Protein AF-A0AAU9XQX7-F1 (afdb_monomer_lite)

Structure (mmCIF, N/CA/C/O backbone):
data_AF-A0AAU9XQX7-F1
#
_entry.id   AF-A0AAU9XQX7-F1
#
loop_
_atom_site.group_PDB
_atom_site.id
_atom_site.type_symbol
_atom_site.label_atom_id
_atom_site.label_alt_id
_atom_site.label_comp_id
_atom_site.label_asym_id
_atom_site.label_entity_id
_atom_site.label_seq_id
_atom_site.pdbx_PDB_ins_code
_atom_site.Cartn_x
_atom_site.Cartn_y
_atom_site.Cartn_z
_atom_site.occupancy
_atom_site.B_iso_or_equiv
_atom_site.auth_seq_id
_atom_site.auth_comp_id
_atom_site.auth_asym_id
_atom_site.auth_atom_id
_atom_site.pdbx_PDB_model_num
ATOM 1 N N . MET A 1 1 ? 64.528 -10.140 16.164 1.00 40.47 1 MET A N 1
ATOM 2 C CA . MET A 1 1 ? 63.621 -9.165 15.522 1.00 40.47 1 MET A CA 1
ATOM 3 C C . MET A 1 1 ? 62.270 -9.841 15.373 1.00 40.47 1 MET A C 1
ATOM 5 O O . MET A 1 1 ? 62.195 -10.824 14.652 1.00 40.47 1 MET A O 1
ATOM 9 N N . ALA A 1 2 ? 61.264 -9.421 16.140 1.00 40.00 2 ALA A N 1
ATOM 10 C CA . ALA A 1 2 ? 59.915 -9.976 16.059 1.00 40.00 2 ALA A CA 1
ATOM 11 C C . ALA A 1 2 ? 59.096 -9.129 15.078 1.00 40.00 2 ALA A C 1
ATOM 13 O O . ALA A 1 2 ? 58.885 -7.943 15.321 1.00 40.00 2 ALA A O 1
ATOM 14 N N . SER A 1 3 ? 58.693 -9.724 13.958 1.00 49.50 3 SER A N 1
ATOM 15 C CA . SER A 1 3 ? 57.828 -9.086 12.966 1.00 49.50 3 SER A CA 1
ATOM 16 C C . SER A 1 3 ? 56.377 -9.267 13.391 1.00 49.50 3 SER A C 1
ATOM 18 O O . SER A 1 3 ? 55.880 -10.389 13.450 1.00 49.50 3 SER A O 1
ATOM 20 N N . ILE A 1 4 ? 55.718 -8.162 13.721 1.00 52.47 4 ILE A N 1
ATOM 21 C CA . ILE A 1 4 ? 54.295 -8.121 14.049 1.00 52.47 4 ILE A CA 1
ATOM 22 C C . ILE A 1 4 ? 53.539 -8.166 12.718 1.00 52.47 4 ILE A C 1
ATOM 24 O O . ILE A 1 4 ? 53.714 -7.287 11.875 1.00 52.47 4 ILE A O 1
ATOM 28 N N . SER A 1 5 ? 52.750 -9.214 12.498 1.00 51.03 5 SER A N 1
ATOM 29 C CA . SER A 1 5 ? 51.819 -9.290 11.373 1.00 51.03 5 SER A CA 1
ATOM 30 C C . SER A 1 5 ? 50.595 -8.439 11.705 1.00 51.03 5 SER A C 1
ATOM 32 O O . SER A 1 5 ? 49.827 -8.786 12.600 1.00 51.03 5 SER A O 1
ATOM 34 N N . ASP A 1 6 ? 50.446 -7.309 11.016 1.00 50.50 6 ASP A N 1
ATOM 35 C CA . ASP A 1 6 ? 49.251 -6.465 11.060 1.00 50.50 6 ASP A CA 1
ATOM 36 C C . ASP A 1 6 ? 48.119 -7.175 10.295 1.00 50.50 6 ASP A C 1
ATOM 38 O O . ASP A 1 6 ? 47.989 -7.062 9.076 1.00 50.50 6 ASP A O 1
ATOM 42 N N . ASP A 1 7 ? 47.356 -8.004 11.012 1.00 54.59 7 ASP A N 1
ATOM 43 C CA . ASP A 1 7 ? 46.119 -8.627 10.531 1.00 54.59 7 ASP A CA 1
ATOM 44 C C . ASP A 1 7 ? 44.965 -7.628 10.697 1.00 54.59 7 ASP A C 1
ATOM 46 O O . ASP A 1 7 ? 44.146 -7.705 11.613 1.00 54.59 7 ASP A O 1
ATOM 50 N N . SER A 1 8 ? 44.942 -6.615 9.831 1.00 56.59 8 SER A N 1
ATOM 51 C CA . SER A 1 8 ? 43.794 -5.720 9.709 1.00 56.59 8 SER A CA 1
ATOM 52 C C . SER A 1 8 ? 42.753 -6.354 8.768 1.00 56.59 8 SER A C 1
ATOM 54 O O . SER A 1 8 ? 43.051 -6.569 7.588 1.00 56.59 8 SER A O 1
ATOM 56 N N . PRO A 1 9 ? 41.519 -6.651 9.224 1.00 61.12 9 PRO A N 1
ATOM 57 C CA . PRO A 1 9 ? 40.495 -7.256 8.377 1.00 61.12 9 PRO A CA 1
ATOM 58 C C . PRO A 1 9 ? 40.054 -6.287 7.268 1.00 61.12 9 PRO A C 1
ATOM 60 O O . PRO A 1 9 ? 40.003 -5.074 7.491 1.00 61.12 9 PRO A O 1
ATOM 63 N N . PRO A 1 10 ? 39.678 -6.784 6.073 1.00 57.75 10 PRO A N 1
ATOM 64 C CA . PRO A 1 10 ? 39.312 -5.922 4.963 1.00 57.75 10 PRO A CA 1
ATOM 65 C C . PRO A 1 10 ? 38.062 -5.113 5.307 1.00 57.75 10 PRO A C 1
ATOM 67 O O . PRO A 1 10 ? 36.972 -5.650 5.532 1.00 57.75 10 PRO A O 1
ATOM 70 N N . ASP A 1 11 ? 38.255 -3.799 5.295 1.00 51.41 11 ASP A N 1
ATOM 71 C CA . ASP A 1 11 ? 37.248 -2.753 5.350 1.00 51.41 11 ASP A CA 1
ATOM 72 C C . ASP A 1 11 ? 36.072 -3.126 4.432 1.00 51.41 11 ASP A C 1
ATOM 74 O O . ASP A 1 11 ? 36.169 -3.098 3.197 1.00 51.41 11 ASP A O 1
ATOM 78 N N . ARG A 1 12 ? 34.948 -3.550 5.026 1.00 55.47 12 ARG A N 1
ATOM 79 C CA . ARG A 1 12 ? 33.712 -3.861 4.298 1.00 55.47 12 ARG A CA 1
ATOM 80 C C . ARG A 1 12 ? 33.157 -2.554 3.745 1.00 55.47 12 ARG A C 1
ATOM 82 O O . ARG A 1 12 ? 32.214 -1.988 4.301 1.00 55.47 12 ARG A O 1
ATOM 89 N N . LYS A 1 13 ? 33.706 -2.083 2.620 1.00 51.44 13 LYS A N 1
ATOM 90 C CA . LYS A 1 13 ? 33.129 -0.999 1.824 1.00 51.44 13 LYS A CA 1
ATOM 91 C C . LYS A 1 13 ? 31.682 -1.377 1.535 1.00 51.44 13 LYS A C 1
ATOM 93 O O . LYS A 1 13 ? 31.415 -2.236 0.693 1.00 51.44 13 LYS A O 1
ATOM 98 N N . ARG A 1 14 ? 30.740 -0.758 2.258 1.00 55.44 14 ARG A N 1
ATOM 99 C CA . ARG A 1 14 ? 29.304 -0.832 1.968 1.00 55.44 14 ARG A CA 1
ATOM 100 C C . ARG A 1 14 ? 29.151 -0.562 0.476 1.00 55.44 14 ARG A C 1
ATOM 102 O O . ARG A 1 14 ? 29.407 0.558 0.031 1.00 55.44 14 ARG A O 1
ATOM 109 N N . LYS A 1 15 ? 28.787 -1.592 -0.297 1.00 54.47 15 LYS A N 1
ATOM 110 C CA . LYS A 1 15 ? 28.484 -1.444 -1.721 1.00 54.47 15 LYS A CA 1
ATOM 111 C C . LYS A 1 15 ? 27.447 -0.330 -1.825 1.00 54.47 15 LYS A C 1
ATOM 113 O O . LYS A 1 15 ? 26.343 -0.466 -1.298 1.00 54.47 15 LYS A O 1
ATOM 118 N N . LYS A 1 16 ? 27.826 0.797 -2.437 1.00 53.06 16 LYS A N 1
ATOM 119 C CA . LYS A 1 16 ? 26.875 1.865 -2.751 1.00 53.06 16 LYS A CA 1
ATOM 120 C C . LYS A 1 16 ? 25.750 1.212 -3.561 1.00 53.06 16 LYS A C 1
ATOM 122 O O . LYS A 1 16 ? 26.074 0.454 -4.477 1.00 53.06 16 LYS A O 1
ATOM 127 N N . PRO A 1 17 ? 24.469 1.431 -3.219 1.00 55.94 17 PRO A N 1
ATOM 128 C CA . PRO A 1 17 ? 23.375 0.810 -3.949 1.00 55.94 17 PRO A CA 1
ATOM 129 C C . PRO A 1 17 ? 23.513 1.188 -5.423 1.00 55.94 17 PRO A C 1
ATOM 131 O O . PRO A 1 17 ? 23.525 2.374 -5.765 1.00 55.94 17 PRO A O 1
ATOM 134 N N . SER A 1 18 ? 23.686 0.184 -6.283 1.00 59.88 18 SER A N 1
ATOM 135 C CA . SER A 1 18 ? 23.673 0.381 -7.726 1.00 59.88 18 SER A CA 1
ATOM 136 C C . SER A 1 18 ? 22.352 1.051 -8.096 1.00 59.88 18 SER A C 1
ATOM 138 O O . SER A 1 18 ? 21.285 0.709 -7.572 1.00 59.88 18 SER A O 1
ATOM 140 N N . ARG A 1 19 ? 22.414 2.071 -8.958 1.00 64.69 19 ARG A N 1
ATOM 141 C CA . ARG A 1 19 ? 21.205 2.701 -9.491 1.00 64.69 19 ARG A CA 1
ATOM 142 C C . ARG A 1 19 ? 20.475 1.640 -10.308 1.00 64.69 19 ARG A C 1
ATOM 144 O O . ARG A 1 19 ? 20.910 1.328 -11.407 1.00 64.69 19 ARG A O 1
ATOM 151 N N . LYS A 1 20 ? 19.399 1.084 -9.748 1.00 71.44 20 LYS A N 1
ATOM 152 C CA . LYS A 1 20 ? 18.529 0.140 -10.457 1.00 71.44 20 LYS A CA 1
ATOM 153 C C . LYS A 1 20 ? 18.041 0.772 -11.763 1.00 71.44 20 LYS A C 1
ATOM 155 O O . LYS A 1 20 ? 17.613 1.935 -11.735 1.00 71.44 20 LYS A O 1
ATOM 160 N N . GLY A 1 21 ? 18.117 0.036 -12.861 1.00 80.06 21 GLY A N 1
ATOM 161 C CA . GLY A 1 21 ? 17.579 0.417 -14.160 1.00 80.06 21 GLY A CA 1
ATOM 162 C C . GLY A 1 21 ? 16.053 0.584 -14.136 1.00 80.06 21 GLY A C 1
ATOM 163 O O . GLY A 1 21 ? 15.401 0.254 -13.140 1.00 80.06 21 GLY A O 1
ATOM 164 N N . PRO A 1 22 ? 15.462 1.128 -15.212 1.00 82.19 22 PRO A N 1
ATOM 165 C CA . PRO A 1 22 ? 14.018 1.348 -15.300 1.00 82.19 22 PRO A CA 1
ATOM 166 C C . PRO A 1 22 ? 13.210 0.042 -15.252 1.00 82.19 22 PRO A C 1
ATOM 168 O O . PRO A 1 22 ? 12.141 0.013 -14.646 1.00 82.19 22 PRO A O 1
ATOM 171 N N . ASN A 1 23 ? 13.757 -1.041 -15.810 1.00 88.81 23 ASN A N 1
ATOM 172 C CA . ASN A 1 23 ? 13.106 -2.352 -15.910 1.00 88.81 23 ASN A CA 1
ATOM 173 C C . ASN A 1 23 ? 13.629 -3.375 -14.889 1.00 88.81 23 ASN A C 1
ATOM 175 O O . ASN A 1 23 ? 13.266 -4.547 -14.949 1.00 88.81 23 ASN A O 1
ATOM 179 N N . ASP A 1 24 ? 14.478 -2.952 -13.951 1.00 89.50 24 ASP A N 1
ATOM 180 C CA . ASP A 1 24 ? 14.953 -3.841 -12.897 1.00 89.50 24 ASP A CA 1
ATOM 181 C C . ASP A 1 24 ? 13.800 -4.183 -11.955 1.00 89.50 24 ASP A C 1
ATOM 183 O O . ASP A 1 24 ? 13.098 -3.292 -11.467 1.00 89.50 24 ASP A O 1
ATOM 187 N N . ILE A 1 25 ? 13.653 -5.472 -11.647 1.00 91.25 25 ILE A N 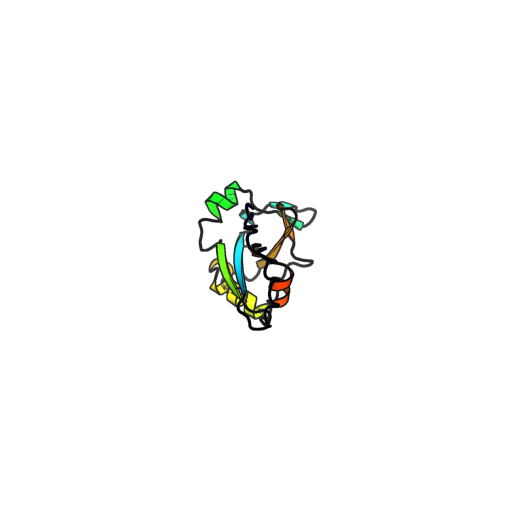1
ATOM 188 C CA . ILE A 1 25 ? 12.637 -5.940 -10.707 1.00 91.25 25 ILE A CA 1
ATOM 189 C C . ILE A 1 25 ? 12.983 -5.442 -9.299 1.00 91.25 25 ILE A C 1
ATOM 191 O O . ILE A 1 25 ? 14.057 -5.695 -8.741 1.00 91.25 25 ILE A O 1
ATOM 195 N N . ILE A 1 26 ? 12.040 -4.725 -8.702 1.00 91.62 26 ILE A N 1
ATOM 196 C CA . ILE A 1 26 ? 12.083 -4.218 -7.339 1.00 91.62 26 ILE A CA 1
ATOM 197 C C . ILE A 1 26 ? 11.078 -5.008 -6.518 1.00 91.62 26 ILE A C 1
ATOM 199 O O . ILE A 1 26 ? 9.890 -5.033 -6.815 1.00 91.62 26 ILE A O 1
ATOM 203 N N . LYS A 1 27 ? 11.577 -5.618 -5.447 1.00 93.12 27 LYS A N 1
ATOM 204 C CA . LYS A 1 27 ? 10.774 -6.337 -4.465 1.00 93.12 27 LYS A CA 1
ATOM 205 C C . LYS A 1 27 ? 10.542 -5.480 -3.234 1.00 93.12 27 LYS A C 1
ATOM 207 O O . LYS A 1 27 ? 11.487 -4.851 -2.737 1.00 93.12 27 LYS A O 1
ATOM 212 N N . LYS A 1 28 ? 9.303 -5.453 -2.748 1.00 93.06 28 LYS A N 1
ATOM 213 C CA . LYS A 1 28 ? 8.911 -4.760 -1.516 1.00 93.06 28 LYS A CA 1
ATOM 214 C C . LYS A 1 28 ? 7.854 -5.542 -0.768 1.00 93.06 28 LYS A C 1
ATOM 216 O O . LYS A 1 28 ? 6.932 -6.066 -1.372 1.00 93.06 28 LYS A O 1
ATOM 221 N N . MET A 1 29 ? 7.952 -5.528 0.557 1.00 93.88 29 MET A N 1
ATOM 222 C CA . MET A 1 29 ? 6.826 -5.918 1.392 1.00 93.88 29 MET A CA 1
ATOM 223 C C . MET A 1 29 ? 5.725 -4.874 1.269 1.00 93.88 29 MET A C 1
ATOM 225 O O . MET A 1 29 ? 5.994 -3.682 1.436 1.00 93.88 29 MET A O 1
ATOM 229 N N . ALA A 1 30 ? 4.511 -5.332 1.007 1.00 93.88 30 ALA A N 1
ATOM 230 C CA . ALA A 1 30 ? 3.303 -4.536 1.014 1.00 93.88 30 ALA A CA 1
ATOM 231 C C . ALA A 1 30 ? 2.344 -5.053 2.091 1.00 93.88 30 ALA A C 1
ATOM 233 O O . ALA A 1 30 ? 2.289 -6.256 2.359 1.00 93.88 30 ALA A O 1
ATOM 234 N N . VAL A 1 31 ? 1.637 -4.124 2.731 1.00 94.75 31 VAL A N 1
ATOM 235 C CA . VAL A 1 31 ? 0.666 -4.389 3.792 1.00 94.75 31 VAL A CA 1
ATOM 236 C C . VAL A 1 31 ? -0.635 -3.663 3.483 1.00 94.75 31 VAL A C 1
ATOM 238 O O . VAL A 1 31 ? -0.630 -2.448 3.292 1.00 94.75 31 VAL A O 1
ATOM 241 N N . VAL A 1 32 ? -1.744 -4.395 3.476 1.00 93.44 32 VAL A N 1
ATOM 242 C CA . VAL A 1 32 ? -3.093 -3.865 3.292 1.00 93.44 32 VAL A CA 1
ATOM 243 C C . VAL A 1 32 ? -3.722 -3.562 4.646 1.00 93.44 32 VAL A C 1
ATOM 245 O O . VAL A 1 32 ? -3.806 -4.414 5.528 1.00 93.44 32 VAL A O 1
ATOM 248 N N . LEU A 1 33 ? -4.192 -2.329 4.790 1.00 92.25 33 LEU A N 1
ATOM 249 C CA . LEU A 1 33 ? -4.843 -1.790 5.970 1.00 92.25 33 LEU A CA 1
ATOM 250 C C . LEU A 1 33 ? -6.274 -1.402 5.615 1.00 92.25 33 LEU A C 1
ATOM 252 O O . LEU A 1 33 ? -6.503 -0.465 4.852 1.00 92.25 33 LEU A O 1
ATOM 256 N N . ARG A 1 34 ? -7.240 -2.128 6.172 1.00 89.50 34 ARG A N 1
ATOM 257 C CA . ARG A 1 34 ? -8.668 -1.819 6.033 1.00 89.50 34 ARG A CA 1
ATOM 258 C C . ARG A 1 34 ? -9.059 -0.630 6.906 1.00 89.50 34 ARG A C 1
ATOM 260 O O . ARG A 1 34 ? -8.465 -0.419 7.963 1.00 89.50 34 ARG A O 1
ATOM 267 N N . GLU A 1 35 ? -10.117 0.077 6.527 1.00 84.50 35 GLU A N 1
ATOM 268 C CA . GLU A 1 35 ? -10.659 1.182 7.326 1.00 84.50 35 GLU A CA 1
ATOM 269 C C . GLU A 1 35 ? -10.940 0.800 8.788 1.00 84.50 35 GLU A C 1
ATOM 271 O O . GLU A 1 35 ? -10.575 1.549 9.688 1.00 84.50 35 GLU A O 1
ATOM 276 N N . GLY A 1 36 ? -11.461 -0.402 9.047 1.00 83.06 36 GLY A N 1
ATOM 277 C CA . GLY A 1 36 ? -11.753 -0.863 10.410 1.00 83.06 36 GLY A CA 1
ATOM 278 C C . GLY A 1 36 ? -10.537 -1.149 11.306 1.00 83.06 36 GLY A C 1
ATOM 279 O O . GLY A 1 36 ? -10.718 -1.313 12.509 1.00 83.06 36 GLY A O 1
ATOM 280 N N . VAL A 1 37 ? -9.315 -1.230 10.760 1.00 85.06 37 VAL A N 1
ATOM 281 C CA . VAL A 1 37 ? -8.092 -1.524 11.547 1.00 85.06 37 VAL A CA 1
ATOM 282 C C . VAL A 1 37 ? -7.186 -0.310 11.743 1.00 85.06 37 VAL A C 1
ATOM 284 O O . VAL A 1 37 ? -6.226 -0.378 12.511 1.00 85.06 37 VAL A O 1
ATOM 287 N N . VAL A 1 38 ? -7.467 0.793 11.050 1.00 86.25 38 VAL A N 1
ATOM 288 C CA . VAL A 1 38 ? -6.715 2.043 11.177 1.00 86.25 38 VAL A CA 1
ATOM 289 C C . VAL A 1 38 ? -7.489 3.050 12.012 1.00 86.25 38 VAL A C 1
ATOM 291 O O . VAL A 1 38 ? -8.717 3.058 12.040 1.00 86.25 38 VAL A O 1
ATOM 294 N N . PHE A 1 39 ? -6.768 3.953 12.667 1.00 85.31 39 PHE A N 1
ATOM 295 C CA . PHE A 1 39 ? -7.393 5.091 13.329 1.00 85.31 39 PHE A CA 1
ATOM 296 C C . PHE A 1 39 ? -7.403 6.289 12.375 1.00 85.31 39 PHE A C 1
ATOM 298 O O . PHE A 1 39 ? -6.345 6.752 11.948 1.00 85.31 39 PHE A O 1
ATOM 305 N N . LYS A 1 40 ? -8.593 6.793 12.032 1.00 85.56 40 LYS A N 1
ATOM 306 C CA . LYS A 1 40 ? -8.776 7.978 11.180 1.00 85.56 40 LYS A CA 1
ATOM 307 C C . LYS A 1 40 ? -9.253 9.150 12.031 1.00 85.56 40 LYS A C 1
ATOM 309 O O . L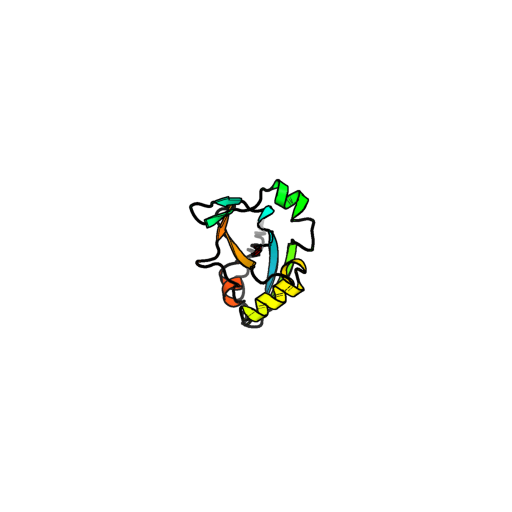YS A 1 40 ? -10.347 9.115 12.599 1.00 85.56 40 LYS A O 1
ATOM 314 N N . LYS A 1 41 ? -8.448 10.209 12.114 1.00 84.38 41 LYS A N 1
ATOM 315 C CA . LYS A 1 41 ? -8.826 11.435 12.821 1.00 84.38 41 LYS A CA 1
ATOM 316 C C . LYS A 1 41 ? -9.735 12.272 11.920 1.00 84.38 41 LYS A C 1
ATOM 318 O O . LYS A 1 41 ? -9.276 12.858 10.945 1.00 84.38 41 LYS A O 1
ATOM 323 N N . LYS A 1 42 ? -11.031 12.327 12.245 1.00 80.19 42 LYS A N 1
ATOM 324 C CA . LYS A 1 42 ? -12.069 12.970 11.409 1.00 80.19 42 LYS A CA 1
ATOM 325 C C . LYS A 1 42 ? -11.825 14.457 11.133 1.00 80.19 42 LYS A C 1
ATOM 327 O O . LYS A 1 42 ? -12.192 14.941 10.074 1.00 80.19 42 LYS A O 1
ATOM 332 N N . GLU A 1 43 ? -11.202 15.168 12.067 1.00 82.94 43 GLU A N 1
ATOM 333 C CA . GLU A 1 43 ? -10.950 16.612 11.951 1.00 82.94 43 GLU A CA 1
ATOM 334 C C . GLU A 1 43 ? -9.869 16.951 10.918 1.00 82.94 43 GLU A C 1
ATOM 336 O O . GLU A 1 43 ? -9.933 17.987 10.267 1.00 82.94 43 GLU A O 1
ATOM 341 N N . THR A 1 44 ? -8.868 16.081 10.773 1.00 81.12 44 THR A N 1
ATOM 342 C CA . THR A 1 44 ? -7.672 16.328 9.954 1.00 81.12 44 THR A CA 1
ATOM 343 C C . THR A 1 44 ? -7.547 15.363 8.775 1.00 81.12 44 THR A C 1
ATOM 345 O O . THR A 1 44 ? -6.622 15.492 7.977 1.00 81.12 44 THR A O 1
ATOM 348 N N . ASN A 1 45 ? -8.464 14.393 8.658 1.00 80.06 45 ASN A N 1
ATOM 349 C CA . ASN A 1 45 ? -8.404 13.262 7.723 1.00 80.06 45 ASN A CA 1
ATOM 350 C C . ASN A 1 45 ? -7.083 12.475 7.789 1.00 80.06 45 ASN A C 1
ATOM 352 O O . ASN A 1 45 ? -6.681 11.814 6.833 1.00 80.06 45 ASN A O 1
ATOM 356 N N . GLU A 1 46 ? -6.399 12.526 8.931 1.00 85.81 46 GLU A N 1
ATOM 357 C CA . GLU A 1 46 ? -5.153 11.800 9.137 1.00 85.81 46 GLU A CA 1
ATOM 358 C C . GLU A 1 46 ? -5.440 10.334 9.435 1.00 85.81 46 GLU A C 1
ATOM 360 O O . GLU A 1 46 ? -6.272 10.015 10.287 1.00 85.81 46 GLU A O 1
ATOM 365 N N . VAL A 1 47 ? -4.716 9.446 8.756 1.00 87.38 47 VAL A N 1
ATOM 366 C CA . VAL A 1 47 ? -4.799 8.002 8.972 1.00 87.38 47 VAL A CA 1
ATOM 367 C C . VAL A 1 47 ? -3.552 7.543 9.713 1.00 87.38 47 VAL A C 1
ATOM 369 O O . VAL A 1 47 ? -2.424 7.827 9.303 1.00 87.38 47 VAL A O 1
ATOM 372 N N . PHE A 1 48 ? -3.759 6.830 10.811 1.00 88.88 48 PHE A N 1
ATOM 373 C CA . PHE A 1 48 ? -2.706 6.310 11.668 1.00 88.88 48 PHE A CA 1
ATOM 374 C C . PHE A 1 48 ? -2.552 4.802 11.496 1.00 88.88 48 PHE A C 1
ATOM 376 O O . PHE A 1 48 ? -3.487 4.086 11.129 1.00 88.88 48 PHE A O 1
ATOM 383 N N . MET A 1 49 ? -1.342 4.328 11.770 1.00 89.00 49 MET A N 1
ATOM 384 C CA . MET A 1 49 ? -1.008 2.917 11.800 1.00 89.00 49 MET A CA 1
ATOM 385 C C . MET A 1 49 ? -1.891 2.161 12.797 1.00 89.00 49 MET A C 1
ATOM 387 O O . MET A 1 49 ? -2.168 2.671 13.885 1.00 89.00 49 MET A O 1
ATOM 391 N N . PRO A 1 50 ? -2.259 0.913 12.477 1.00 86.69 50 PRO A N 1
ATOM 392 C CA . PRO A 1 50 ? -2.757 -0.024 13.467 1.00 86.69 50 PRO A CA 1
ATOM 393 C C . PRO A 1 50 ? -1.764 -0.195 14.616 1.00 86.69 50 PRO A C 1
ATOM 395 O O . PRO A 1 50 ? -0.549 -0.046 14.451 1.00 86.69 50 PRO A O 1
ATOM 398 N N . THR A 1 51 ? -2.281 -0.584 15.778 1.00 88.19 51 THR A N 1
ATOM 399 C CA . THR A 1 51 ? -1.433 -0.889 16.933 1.00 88.19 51 THR A CA 1
ATOM 400 C C . THR A 1 51 ? -0.488 -2.058 16.639 1.00 88.19 51 THR A C 1
ATOM 402 O O . THR A 1 51 ? -0.785 -2.934 15.825 1.00 88.19 51 THR A O 1
ATOM 405 N N . THR A 1 52 ? 0.641 -2.125 17.349 1.00 86.94 52 THR A N 1
ATOM 406 C CA . THR A 1 52 ? 1.604 -3.235 17.228 1.00 86.94 52 THR A CA 1
ATOM 407 C C . THR A 1 52 ? 0.963 -4.604 17.487 1.00 86.94 52 THR A C 1
ATOM 409 O O . THR A 1 52 ? 1.361 -5.593 16.869 1.00 86.94 52 THR A O 1
ATOM 412 N N . ILE A 1 53 ? -0.038 -4.662 18.373 1.00 87.62 53 ILE A N 1
ATOM 413 C CA . ILE A 1 53 ? -0.785 -5.888 18.685 1.00 87.62 53 ILE A CA 1
ATOM 414 C C . ILE A 1 53 ? -1.618 -6.312 17.470 1.00 87.62 53 ILE A C 1
ATOM 416 O O . ILE A 1 53 ? -1.469 -7.440 17.010 1.00 87.62 53 ILE A O 1
ATOM 420 N N . THR A 1 54 ? -2.398 -5.394 16.888 1.00 88.12 54 THR A N 1
ATOM 421 C CA . THR A 1 54 ? -3.183 -5.639 15.661 1.00 88.12 54 THR A CA 1
ATOM 422 C C . THR A 1 54 ? -2.285 -6.035 14.487 1.00 88.12 54 THR A C 1
ATOM 424 O O . THR A 1 54 ? -2.569 -6.985 13.760 1.00 88.12 54 THR A O 1
ATOM 427 N N . MET A 1 55 ? -1.143 -5.356 14.326 1.00 88.38 55 MET A N 1
ATOM 428 C CA . MET A 1 55 ? -0.150 -5.729 13.317 1.00 88.38 55 MET A CA 1
ATOM 429 C C . MET A 1 55 ? 0.317 -7.173 13.493 1.00 88.38 55 MET A C 1
ATOM 431 O O . MET A 1 55 ? 0.404 -7.909 12.518 1.00 88.38 55 MET A O 1
ATOM 435 N N . SER A 1 56 ? 0.631 -7.585 14.720 1.00 88.38 56 SER A N 1
ATOM 436 C CA . SER A 1 56 ? 1.239 -8.893 14.987 1.00 88.38 56 SER A CA 1
ATOM 437 C C . SER A 1 56 ? 0.242 -10.046 14.951 1.00 88.38 56 SER A C 1
ATOM 439 O O . SER A 1 56 ? 0.605 -11.117 14.475 1.00 88.38 56 SER A O 1
ATOM 441 N N . ASN A 1 57 ? -0.984 -9.825 15.424 1.00 89.81 57 ASN A N 1
ATOM 442 C CA . ASN A 1 57 ? -1.986 -10.879 15.566 1.00 89.81 57 ASN A CA 1
ATOM 443 C C . ASN A 1 57 ? -2.859 -11.043 14.319 1.00 89.81 57 ASN A C 1
ATOM 445 O O . ASN A 1 57 ? -3.217 -12.170 13.993 1.00 89.81 57 ASN A O 1
ATOM 449 N N . ASP A 1 58 ? -3.168 -9.947 13.617 1.00 87.12 58 ASP A N 1
ATOM 450 C CA . ASP A 1 58 ? -4.182 -9.960 12.556 1.00 87.12 58 ASP A CA 1
ATOM 451 C C . ASP A 1 58 ? -3.582 -9.729 11.163 1.00 87.12 58 ASP A C 1
ATOM 453 O O . ASP A 1 58 ? -3.982 -10.371 10.198 1.00 87.12 58 ASP A O 1
ATOM 457 N N . ILE A 1 59 ? -2.609 -8.818 11.036 1.00 88.62 59 ILE A N 1
ATOM 458 C CA . ILE A 1 59 ? -2.109 -8.369 9.723 1.00 88.62 59 ILE A CA 1
ATOM 459 C C . ILE A 1 59 ? -0.900 -9.185 9.257 1.00 88.62 59 ILE A C 1
ATOM 461 O O . ILE A 1 59 ? -0.849 -9.654 8.126 1.00 88.62 59 ILE A O 1
ATOM 465 N N . ASN A 1 60 ? 0.105 -9.339 10.117 1.00 88.88 60 ASN A N 1
ATOM 466 C CA . ASN A 1 60 ? 1.347 -10.030 9.789 1.00 88.88 60 ASN A CA 1
ATOM 467 C C . ASN A 1 60 ? 1.195 -11.521 9.451 1.00 88.88 60 ASN A C 1
ATOM 469 O O . ASN A 1 60 ? 1.938 -11.964 8.572 1.00 88.88 60 ASN A O 1
ATOM 473 N N . PRO A 1 61 ? 0.328 -12.301 10.130 1.00 89.81 61 PRO A N 1
ATOM 474 C CA . PRO A 1 61 ? 0.167 -13.714 9.816 1.00 89.81 61 PRO A CA 1
ATOM 475 C C . PRO A 1 61 ? -0.746 -13.956 8.609 1.00 89.81 61 PRO A C 1
ATOM 477 O O . PRO A 1 61 ? -0.734 -15.064 8.078 1.00 89.81 61 PRO A O 1
ATOM 480 N N . ASP A 1 62 ? -1.515 -12.956 8.166 1.00 89.44 62 ASP A N 1
ATOM 481 C CA . ASP A 1 62 ? -2.444 -13.092 7.045 1.00 89.44 62 ASP A CA 1
ATOM 482 C C . ASP A 1 62 ? -1.736 -12.804 5.703 1.00 89.44 62 ASP A C 1
ATOM 484 O O . ASP A 1 62 ? -1.421 -11.646 5.396 1.00 89.44 62 ASP A O 1
ATOM 488 N N . PRO A 1 63 ? -1.502 -13.826 4.854 1.00 86.19 63 PRO A N 1
ATOM 489 C CA . PRO A 1 63 ? -0.879 -13.627 3.548 1.00 86.19 63 PRO A CA 1
ATOM 490 C C . PRO A 1 63 ? -1.747 -12.785 2.600 1.00 86.19 63 PRO A C 1
ATOM 492 O O . PRO A 1 63 ? -1.217 -12.195 1.662 1.00 86.19 63 PRO A O 1
ATOM 495 N N . GLY A 1 64 ? -3.058 -12.685 2.850 1.00 88.19 64 GLY A N 1
ATOM 496 C CA . GLY A 1 64 ? -3.975 -11.814 2.116 1.00 88.19 64 GLY A CA 1
ATOM 497 C C . GLY A 1 64 ? -3.868 -10.336 2.500 1.00 88.19 64 GLY A C 1
ATOM 498 O O . GLY A 1 64 ? -4.433 -9.490 1.805 1.00 88.19 64 GLY A O 1
ATOM 499 N N . LEU A 1 65 ? -3.138 -10.012 3.574 1.00 90.44 65 LEU A N 1
ATOM 500 C CA . LEU A 1 65 ? -2.905 -8.642 4.037 1.00 90.44 65 LEU A CA 1
ATOM 501 C C . LEU A 1 65 ? -1.432 -8.248 4.024 1.00 90.44 65 LEU A C 1
ATOM 503 O O . LEU A 1 65 ? -1.146 -7.056 3.966 1.00 90.44 65 LEU A O 1
ATOM 507 N N . ARG A 1 66 ? -0.491 -9.194 4.065 1.00 93.62 66 ARG A N 1
ATOM 508 C CA . ARG A 1 66 ? 0.946 -8.904 4.027 1.00 93.62 66 ARG A CA 1
ATOM 509 C C . ARG A 1 66 ? 1.677 -9.837 3.068 1.00 93.62 66 ARG A C 1
ATOM 511 O O . ARG A 1 66 ? 1.873 -11.012 3.358 1.00 93.62 66 ARG A O 1
ATOM 518 N N . GLN A 1 67 ? 2.196 -9.279 1.976 1.00 94.31 67 GLN A N 1
ATOM 519 C CA . GLN A 1 67 ? 2.923 -10.051 0.966 1.00 94.31 67 GLN A CA 1
ATOM 520 C C . GLN A 1 67 ? 4.043 -9.240 0.303 1.00 94.31 67 GLN A C 1
ATOM 522 O O . GLN A 1 67 ? 4.009 -8.010 0.263 1.00 94.31 67 GLN A O 1
ATOM 527 N N . GLU A 1 68 ? 5.071 -9.928 -0.198 1.00 94.19 68 GLU A N 1
ATOM 528 C CA . GLU A 1 68 ? 6.061 -9.322 -1.090 1.00 94.19 68 GLU A CA 1
ATOM 529 C C . GLU A 1 68 ? 5.460 -9.127 -2.487 1.00 94.19 68 GLU A C 1
ATOM 531 O O . GLU A 1 68 ? 5.009 -10.081 -3.116 1.00 94.19 68 GLU A O 1
ATOM 536 N N . ILE A 1 69 ? 5.514 -7.896 -2.989 1.00 94.44 69 ILE A N 1
ATOM 537 C CA . ILE A 1 69 ? 5.167 -7.540 -4.363 1.00 94.44 69 ILE A CA 1
ATOM 538 C C . ILE A 1 69 ? 6.432 -7.279 -5.179 1.00 94.44 69 ILE A C 1
ATOM 540 O O . ILE A 1 69 ? 7.465 -6.854 -4.649 1.00 94.44 69 ILE A O 1
ATOM 544 N N . SER A 1 70 ? 6.333 -7.500 -6.487 1.00 94.69 70 SER A N 1
ATOM 545 C CA . SER A 1 70 ? 7.391 -7.209 -7.454 1.00 94.69 70 SER A CA 1
ATOM 546 C C . SER A 1 70 ? 6.894 -6.190 -8.475 1.00 94.69 70 SER A C 1
ATOM 548 O O . SER A 1 70 ? 5.818 -6.364 -9.034 1.00 94.69 70 SER A O 1
ATOM 550 N N . PHE A 1 71 ? 7.674 -5.140 -8.720 1.00 94.50 71 PHE A N 1
ATOM 551 C CA . PHE A 1 71 ? 7.361 -4.095 -9.697 1.00 94.50 71 PHE A CA 1
ATOM 552 C C . PHE A 1 71 ? 8.637 -3.539 -10.338 1.00 94.50 71 PHE A C 1
ATOM 554 O O . PHE A 1 71 ? 9.734 -3.743 -9.820 1.00 94.50 71 PHE A O 1
ATOM 561 N N . THR A 1 72 ? 8.517 -2.816 -11.448 1.00 94.31 72 THR A N 1
ATOM 562 C CA . THR A 1 72 ? 9.628 -2.067 -12.066 1.00 94.31 72 THR A CA 1
ATOM 563 C C . THR A 1 72 ? 9.394 -0.566 -11.927 1.00 94.31 72 THR A C 1
ATOM 565 O O . THR A 1 72 ? 8.296 -0.129 -11.591 1.00 94.31 72 THR A O 1
ATOM 568 N N . LYS A 1 73 ? 10.409 0.268 -12.180 1.00 92.88 73 LYS A N 1
ATOM 569 C CA . LYS A 1 73 ? 10.224 1.731 -12.121 1.00 92.88 73 LYS A CA 1
ATOM 570 C C . LYS A 1 73 ? 9.367 2.262 -13.267 1.00 92.88 73 LYS A C 1
ATOM 572 O O . LYS A 1 73 ? 8.750 3.307 -13.109 1.00 92.88 73 LYS A O 1
ATOM 577 N N . SER A 1 74 ? 9.376 1.563 -14.400 1.00 93.12 74 SER A N 1
ATOM 578 C CA . SER A 1 74 ? 8.617 1.899 -15.605 1.00 93.12 74 SER A CA 1
ATOM 579 C C . SER A 1 74 ? 7.112 1.658 -15.478 1.00 93.12 74 SER A C 1
ATOM 581 O O . SER A 1 74 ? 6.368 2.204 -16.283 1.00 93.12 74 SER A O 1
ATOM 583 N N . MET A 1 75 ? 6.663 0.888 -14.479 1.00 95.56 75 MET A N 1
ATOM 584 C CA . MET A 1 75 ? 5.241 0.623 -14.256 1.00 95.56 75 MET A CA 1
ATOM 585 C C . MET A 1 75 ? 4.459 1.900 -13.933 1.00 95.56 75 MET A C 1
ATOM 587 O O . MET A 1 75 ? 4.831 2.683 -13.046 1.00 95.56 75 MET A O 1
ATOM 591 N N . THR A 1 76 ? 3.345 2.067 -14.636 1.00 95.75 76 THR A N 1
ATOM 592 C CA . THR A 1 76 ? 2.362 3.134 -14.431 1.00 95.75 76 THR A CA 1
ATOM 593 C C . THR A 1 76 ? 1.533 2.887 -13.162 1.00 95.75 76 THR A C 1
ATOM 595 O O . THR A 1 76 ? 1.564 1.784 -12.608 1.00 95.75 76 THR A O 1
ATOM 598 N N . PRO A 1 77 ? 0.806 3.892 -12.639 1.00 94.56 77 PRO A N 1
ATOM 599 C CA . PRO A 1 77 ? -0.134 3.677 -11.538 1.00 94.56 77 PRO A CA 1
ATOM 600 C C . PRO A 1 77 ? -1.161 2.577 -11.832 1.00 94.56 77 PRO A C 1
ATOM 602 O O . PRO A 1 77 ? -1.527 1.835 -10.924 1.00 94.56 77 PRO A O 1
ATOM 605 N N . GLU A 1 78 ? -1.595 2.441 -13.083 1.00 94.38 78 GLU A N 1
ATOM 606 C CA . GLU A 1 78 ? -2.527 1.411 -13.539 1.00 94.38 78 GLU A CA 1
ATOM 607 C C . GLU A 1 78 ? -1.893 0.016 -13.457 1.00 94.38 78 GLU A C 1
ATOM 609 O O . GLU A 1 78 ? -2.475 -0.876 -12.841 1.00 94.38 78 GLU A O 1
ATOM 614 N N . ASP A 1 79 ? -0.661 -0.147 -13.950 1.00 95.25 79 ASP A N 1
ATOM 615 C CA . ASP A 1 79 ? 0.076 -1.415 -13.838 1.00 95.25 79 ASP A CA 1
ATOM 616 C C . ASP A 1 79 ? 0.283 -1.806 -12.366 1.00 95.25 79 ASP A C 1
ATOM 618 O O . ASP A 1 79 ? 0.092 -2.956 -11.968 1.00 95.25 79 ASP A O 1
ATOM 622 N N . ILE A 1 80 ? 0.648 -0.835 -11.519 1.00 95.06 80 ILE A N 1
ATOM 623 C CA . ILE A 1 80 ? 0.794 -1.062 -10.077 1.00 95.06 80 ILE A CA 1
ATOM 624 C C . ILE A 1 80 ? -0.551 -1.444 -9.454 1.00 95.06 80 ILE A C 1
ATOM 626 O O . ILE A 1 80 ? -0.593 -2.350 -8.621 1.00 95.06 80 ILE A O 1
ATOM 630 N N . LYS A 1 81 ? -1.652 -0.797 -9.853 1.00 94.75 81 LYS A N 1
ATOM 631 C CA . LYS A 1 81 ? -3.004 -1.138 -9.387 1.00 94.75 81 LYS A CA 1
ATOM 632 C C . LYS A 1 81 ? -3.311 -2.606 -9.689 1.00 94.75 81 LYS A C 1
ATOM 634 O O . LYS A 1 81 ? -3.795 -3.304 -8.800 1.00 94.75 81 LYS A O 1
ATOM 639 N N . GLU A 1 82 ? -2.989 -3.090 -10.886 1.00 94.19 82 GLU A N 1
ATOM 640 C CA . GLU A 1 82 ? -3.159 -4.500 -11.255 1.00 94.19 82 GLU A CA 1
ATOM 641 C C . GLU A 1 82 ? -2.267 -5.435 -10.432 1.00 94.19 82 GLU A C 1
ATOM 643 O O . GLU A 1 82 ? -2.757 -6.427 -9.890 1.00 94.19 82 GLU A O 1
ATOM 648 N N . VAL A 1 83 ? -0.984 -5.098 -10.252 1.00 94.88 83 VAL A N 1
ATOM 649 C CA . VAL A 1 83 ? -0.060 -5.871 -9.399 1.00 94.88 83 VAL A CA 1
ATOM 650 C C . VAL A 1 83 ? -0.608 -6.005 -7.977 1.00 94.88 83 VAL A C 1
ATOM 652 O O . VAL A 1 83 ? -0.579 -7.094 -7.403 1.00 94.88 83 VAL A O 1
ATOM 655 N N . LEU A 1 84 ? -1.138 -4.918 -7.412 1.00 94.56 84 LEU A N 1
ATOM 656 C CA . LEU A 1 84 ? -1.716 -4.917 -6.072 1.00 94.56 84 LEU A CA 1
ATOM 657 C C . LEU A 1 84 ? -2.995 -5.758 -5.991 1.00 94.56 84 LEU A C 1
ATOM 659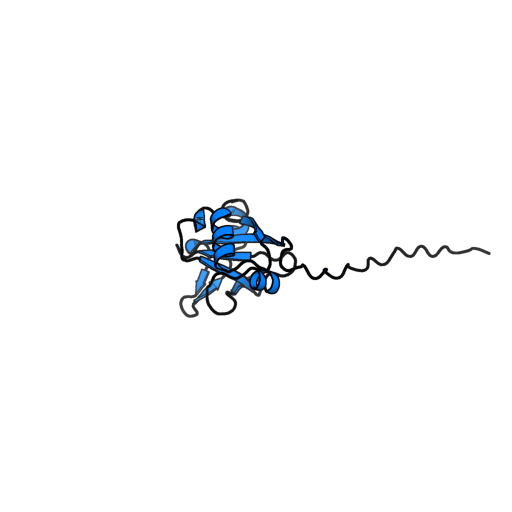 O O . LEU A 1 84 ? -3.144 -6.520 -5.040 1.00 94.56 84 LEU A O 1
ATOM 663 N N . LYS A 1 85 ? -3.887 -5.672 -6.983 1.00 93.75 85 LYS A N 1
ATOM 664 C CA . LYS A 1 85 ? -5.104 -6.501 -7.040 1.00 93.75 85 LYS A CA 1
ATOM 665 C C . LYS A 1 85 ? -4.796 -7.990 -7.185 1.00 93.75 85 LYS A C 1
ATOM 667 O O . LYS A 1 85 ? -5.473 -8.812 -6.575 1.00 93.75 85 LYS A O 1
ATOM 672 N N . ASN A 1 86 ? -3.765 -8.327 -7.956 1.00 93.12 86 ASN A N 1
ATOM 673 C CA . ASN A 1 86 ? -3.329 -9.707 -8.150 1.00 93.12 86 ASN A CA 1
ATOM 674 C C . ASN A 1 86 ? -2.666 -10.285 -6.892 1.00 93.12 86 ASN A C 1
ATOM 676 O O . ASN A 1 86 ? -2.866 -11.456 -6.582 1.00 93.12 86 ASN A O 1
ATOM 680 N N . ALA A 1 87 ? -1.886 -9.477 -6.168 1.00 92.81 87 ALA A N 1
ATOM 681 C CA . ALA A 1 87 ? -1.252 -9.896 -4.918 1.00 92.81 87 ALA A CA 1
ATOM 682 C C . ALA A 1 87 ? -2.256 -9.996 -3.759 1.00 92.81 87 ALA A C 1
ATOM 684 O O . ALA A 1 87 ? -2.195 -10.918 -2.952 1.00 92.81 87 ALA A O 1
ATOM 685 N N . PHE A 1 88 ? -3.207 -9.066 -3.688 1.00 92.38 88 PHE A N 1
ATOM 686 C CA . PHE A 1 88 ? -4.142 -8.956 -2.577 1.00 92.38 88 PHE A CA 1
ATOM 687 C C . PHE A 1 88 ? -5.583 -9.104 -3.077 1.00 92.38 88 PHE A C 1
ATOM 689 O O . PHE A 1 88 ? -6.183 -8.115 -3.508 1.00 92.38 88 PHE A O 1
ATOM 696 N N . PRO A 1 89 ? -6.194 -10.301 -2.958 1.00 89.12 89 PRO A N 1
ATOM 697 C CA . PRO A 1 89 ? -7.566 -10.547 -3.412 1.00 89.12 89 PRO A CA 1
ATOM 698 C C . PRO A 1 89 ? -8.600 -9.586 -2.812 1.00 89.12 89 PRO A C 1
ATOM 700 O O . PRO A 1 89 ? -9.604 -9.274 -3.446 1.00 89.12 89 PRO A O 1
ATOM 703 N N . ILE A 1 90 ? -8.338 -9.059 -1.612 1.00 88.12 90 ILE A N 1
ATOM 704 C CA . ILE A 1 90 ? -9.185 -8.049 -0.964 1.00 88.12 90 ILE A CA 1
ATOM 705 C C . ILE A 1 90 ? -9.294 -6.742 -1.767 1.00 88.12 90 ILE A C 1
ATOM 707 O O . ILE A 1 90 ? -10.302 -6.047 -1.677 1.00 88.12 90 ILE A O 1
ATOM 711 N N . LEU A 1 91 ? -8.284 -6.416 -2.578 1.00 89.44 91 LEU A N 1
ATOM 712 C CA . LEU A 1 91 ? -8.275 -5.232 -3.437 1.00 89.44 91 LEU A CA 1
ATOM 713 C C . LEU A 1 91 ? -8.943 -5.490 -4.793 1.00 89.44 91 LEU A C 1
ATOM 715 O O . LEU A 1 91 ? -9.275 -4.536 -5.494 1.00 89.44 91 LEU A O 1
ATOM 719 N N . ALA A 1 92 ? -9.157 -6.751 -5.187 1.00 86.50 92 ALA A N 1
ATOM 720 C CA . ALA A 1 92 ? -9.720 -7.088 -6.496 1.00 86.50 92 ALA A CA 1
ATOM 721 C C . ALA A 1 92 ? -11.130 -6.502 -6.683 1.00 86.50 92 ALA A C 1
ATOM 723 O O . ALA A 1 92 ? -11.439 -5.960 -7.746 1.00 86.50 92 ALA A O 1
ATOM 724 N N . ASN A 1 93 ? -11.934 -6.532 -5.617 1.00 83.31 93 ASN A N 1
ATOM 725 C CA . ASN A 1 93 ? -13.329 -6.085 -5.614 1.00 83.31 93 ASN A CA 1
ATOM 726 C C . ASN A 1 93 ? -13.510 -4.608 -5.229 1.00 83.31 93 ASN A C 1
ATOM 728 O O . ASN A 1 93 ? -14.641 -4.131 -5.176 1.00 83.31 93 ASN A O 1
ATOM 732 N N . THR A 1 94 ?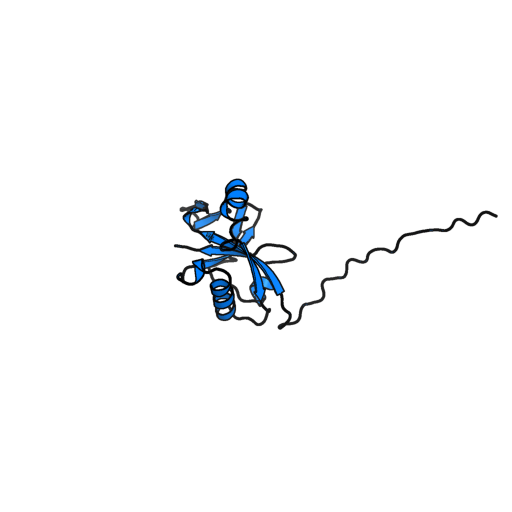 -12.419 -3.880 -4.969 1.00 83.75 94 THR A N 1
ATOM 733 C CA . THR A 1 94 ? -12.473 -2.508 -4.455 1.00 83.75 94 THR A CA 1
ATOM 734 C C . THR A 1 94 ? -11.673 -1.567 -5.345 1.00 83.75 94 THR A C 1
ATOM 736 O O . THR A 1 94 ? -10.580 -1.875 -5.815 1.00 83.75 94 THR A O 1
ATOM 739 N N . GLU A 1 95 ? -12.220 -0.380 -5.586 1.00 81.06 95 GLU A N 1
ATOM 740 C CA . GLU A 1 95 ? -11.543 0.680 -6.345 1.00 81.06 95 GLU A CA 1
ATOM 741 C C . GLU A 1 95 ? -10.934 1.756 -5.440 1.00 81.06 95 GLU A C 1
ATOM 743 O O . GLU A 1 95 ? -10.068 2.514 -5.871 1.00 81.06 95 GLU A O 1
ATOM 748 N N . ARG A 1 96 ? -11.372 1.811 -4.179 1.00 89.38 96 ARG A N 1
ATOM 749 C CA . ARG A 1 96 ? -11.007 2.830 -3.191 1.00 89.38 96 ARG A CA 1
ATOM 750 C C . ARG A 1 96 ? -9.864 2.356 -2.303 1.00 89.38 96 ARG A C 1
ATOM 752 O O . ARG A 1 96 ? -10.034 2.083 -1.118 1.00 89.38 96 ARG A O 1
ATOM 759 N N . PHE A 1 97 ? -8.685 2.228 -2.895 1.00 92.75 97 PHE A N 1
ATOM 760 C CA . PHE A 1 97 ? -7.468 1.992 -2.133 1.00 92.75 97 PHE A CA 1
ATOM 761 C C . PHE A 1 97 ? -6.337 2.900 -2.594 1.00 92.75 97 PHE A C 1
ATOM 763 O O . PHE A 1 97 ? -6.290 3.343 -3.741 1.00 92.75 97 PHE A O 1
ATOM 770 N N . PHE A 1 98 ? -5.428 3.191 -1.671 1.00 92.81 98 PHE A N 1
ATOM 771 C CA . PHE A 1 98 ? -4.430 4.239 -1.829 1.00 92.81 98 PHE A CA 1
ATOM 772 C C . PHE A 1 98 ? -3.077 3.786 -1.289 1.00 92.81 98 PHE A C 1
ATOM 774 O O . PHE A 1 98 ? -2.998 3.090 -0.274 1.00 92.81 98 PHE A O 1
ATOM 781 N N . CYS A 1 99 ? -2.001 4.205 -1.953 1.00 93.81 99 CYS A N 1
ATOM 782 C CA . CYS A 1 99 ? -0.641 3.933 -1.510 1.00 93.81 99 CYS A CA 1
ATOM 783 C C . CYS A 1 99 ? -0.219 4.927 -0.426 1.00 93.81 99 CYS A C 1
ATOM 785 O O . CYS A 1 99 ? -0.435 6.133 -0.547 1.00 93.81 99 CYS A O 1
ATOM 787 N N . ALA A 1 100 ? 0.433 4.414 0.611 1.00 93.44 100 ALA A N 1
ATOM 788 C CA . ALA A 1 100 ? 0.966 5.200 1.706 1.00 93.44 100 ALA A CA 1
ATOM 789 C C . ALA A 1 100 ? 2.317 4.663 2.185 1.00 93.44 100 ALA A C 1
ATOM 791 O O . ALA A 1 100 ? 2.668 3.489 2.022 1.00 93.44 100 ALA A O 1
ATOM 792 N N . LYS A 1 101 ? 3.070 5.532 2.854 1.00 91.31 101 LYS A N 1
ATOM 793 C CA . LYS A 1 101 ? 4.270 5.166 3.612 1.00 91.31 101 LYS A CA 1
ATOM 794 C C . LYS A 1 101 ? 4.086 5.490 5.088 1.00 91.31 101 LYS A C 1
ATOM 796 O O . LYS A 1 101 ? 3.349 6.401 5.450 1.00 91.31 101 LYS A O 1
ATOM 801 N N . ALA A 1 102 ? 4.816 4.782 5.940 1.00 87.56 102 ALA A N 1
ATOM 802 C CA . ALA A 1 102 ? 4.902 5.125 7.352 1.00 87.56 102 ALA A CA 1
ATOM 803 C C . ALA A 1 102 ? 5.754 6.386 7.551 1.00 87.56 102 ALA A C 1
ATOM 805 O O . ALA A 1 102 ? 6.909 6.426 7.116 1.00 87.56 102 ALA A O 1
ATOM 806 N N . VAL A 1 103 ? 5.232 7.372 8.274 1.00 84.88 103 VAL A N 1
ATOM 807 C CA . VAL A 1 103 ? 5.984 8.533 8.764 1.00 84.88 103 VAL A CA 1
ATOM 808 C C . VAL A 1 103 ? 5.934 8.539 10.285 1.00 84.88 103 VAL A C 1
ATOM 810 O O . VAL A 1 103 ? 4.889 8.307 10.888 1.00 84.88 103 VAL A O 1
ATOM 813 N N . GLN A 1 104 ? 7.101 8.743 10.908 1.00 76.25 104 GLN A N 1
ATOM 814 C CA . GLN A 1 104 ? 7.257 8.804 12.369 1.00 76.25 104 GLN A CA 1
ATOM 815 C C . GLN A 1 104 ? 6.669 7.586 13.118 1.00 76.25 104 GLN A C 1
ATOM 817 O O . GLN A 1 104 ? 6.297 7.689 14.275 1.00 76.25 104 GLN A O 1
ATOM 822 N N . LYS A 1 105 ? 6.626 6.415 12.459 1.00 69.06 105 LYS A N 1
ATOM 823 C CA . LYS A 1 105 ? 6.137 5.114 12.969 1.00 69.06 105 LYS A CA 1
ATOM 824 C C . LYS A 1 105 ? 4.652 5.024 13.338 1.00 69.06 105 LYS A C 1
ATOM 826 O O . LYS A 1 105 ? 4.208 3.930 13.661 1.00 69.06 105 LYS A O 1
ATOM 831 N N . GLU A 1 106 ? 3.887 6.099 13.217 1.00 79.38 106 GLU A N 1
ATOM 832 C CA . GLU A 1 106 ? 2.497 6.118 13.690 1.00 79.38 106 GLU A CA 1
ATOM 833 C C . GLU A 1 106 ? 1.516 6.650 12.651 1.00 79.38 106 GLU A C 1
ATOM 835 O O . GLU A 1 106 ? 0.341 6.312 12.709 1.00 79.38 106 GLU A O 1
ATOM 840 N N . LYS A 1 107 ? 1.975 7.425 11.664 1.00 88.56 107 LYS A N 1
ATOM 841 C CA . LYS A 1 107 ? 1.104 8.049 10.665 1.00 88.56 107 LYS A CA 1
ATOM 842 C C . LYS A 1 107 ? 1.338 7.473 9.273 1.00 88.56 107 LYS A C 1
ATOM 844 O O . LYS A 1 107 ? 2.477 7.197 8.889 1.00 88.56 107 LYS A O 1
ATOM 849 N N . LEU A 1 108 ? 0.261 7.325 8.509 1.00 88.81 108 LEU A N 1
ATOM 850 C CA . LEU A 1 108 ? 0.317 7.053 7.080 1.00 88.81 108 LEU A CA 1
ATOM 851 C C . LEU A 1 108 ? 0.397 8.369 6.307 1.00 88.81 108 LEU A C 1
ATOM 853 O O . LEU A 1 108 ? -0.411 9.278 6.492 1.00 88.81 108 LEU A O 1
ATOM 857 N N . ASP A 1 109 ? 1.395 8.459 5.439 1.00 89.75 109 ASP A N 1
ATOM 858 C CA . ASP A 1 109 ? 1.597 9.574 4.526 1.00 89.75 109 ASP A CA 1
ATOM 859 C C . ASP A 1 109 ? 1.316 9.121 3.092 1.00 89.75 109 ASP A C 1
ATOM 861 O O . ASP A 1 109 ? 1.987 8.230 2.564 1.00 89.75 109 ASP A O 1
ATOM 865 N N . PHE A 1 110 ? 0.331 9.768 2.474 1.00 88.38 110 PHE A N 1
ATOM 866 C CA . PHE A 1 110 ? -0.092 9.550 1.090 1.00 88.38 110 PHE A CA 1
ATOM 867 C C . PHE A 1 110 ? 0.727 10.378 0.083 1.00 88.38 110 PHE A C 1
ATOM 869 O O . PHE A 1 110 ? 0.494 10.295 -1.122 1.00 88.38 110 PHE A O 1
ATOM 876 N N . CYS A 1 111 ? 1.729 11.134 0.560 1.00 84.62 111 CYS A N 1
ATOM 877 C CA . CYS A 1 111 ? 2.572 12.031 -0.234 1.00 84.62 111 CYS A CA 1
ATOM 878 C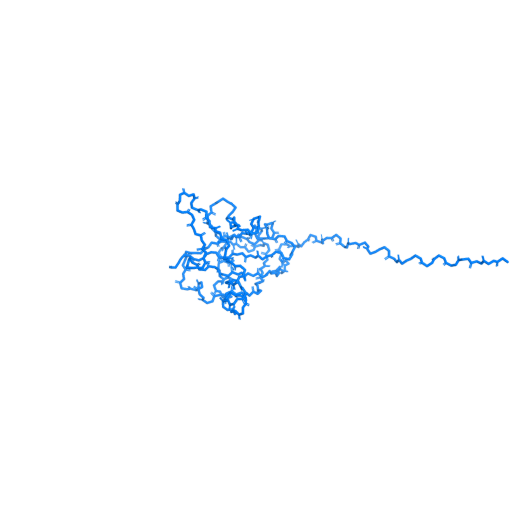 C . CYS A 1 111 ? 1.753 13.100 -0.975 1.00 84.62 111 CYS A C 1
ATOM 880 O O . CYS A 1 111 ? 1.967 13.355 -2.162 1.00 84.62 111 CYS A O 1
ATOM 882 N N . GLY A 1 112 ? 0.819 13.724 -0.252 1.00 82.88 112 GLY A N 1
ATOM 883 C CA . GLY A 1 112 ? -0.164 14.664 -0.785 1.00 82.88 112 GLY A CA 1
ATOM 884 C C . GLY A 1 112 ? -1.550 14.030 -0.799 1.00 82.88 112 GLY A C 1
ATOM 885 O O . GLY A 1 112 ? -2.111 13.758 0.260 1.00 82.88 112 GLY A O 1
ATOM 886 N N . GLU A 1 113 ? -2.089 13.792 -1.990 1.00 84.00 113 GLU A N 1
ATOM 887 C CA . GLU A 1 113 ? -3.430 13.234 -2.166 1.00 84.00 113 GLU A CA 1
ATOM 888 C C . GLU A 1 113 ? -3.432 11.695 -2.165 1.00 84.00 113 GLU A C 1
ATOM 890 O O . GLU A 1 113 ? -2.515 11.082 -2.726 1.00 84.00 113 GLU A O 1
ATOM 895 N N . PRO A 1 114 ? -4.467 11.049 -1.591 1.00 87.44 114 PRO A N 1
ATOM 896 C CA . PRO A 1 114 ? -4.645 9.603 -1.677 1.00 87.44 114 PRO A CA 1
ATOM 897 C C . PRO A 1 114 ? -4.755 9.146 -3.137 1.00 87.44 114 PRO A C 1
ATOM 899 O O . PRO A 1 114 ? -5.703 9.480 -3.844 1.00 87.44 114 PRO A O 1
ATOM 902 N N . ARG A 1 115 ? -3.775 8.363 -3.598 1.00 91.31 115 ARG A N 1
ATOM 903 C CA . ARG A 1 115 ? -3.746 7.790 -4.954 1.00 91.31 115 ARG A CA 1
ATOM 904 C C . ARG A 1 115 ? -2.894 6.529 -5.017 1.00 91.31 115 ARG A C 1
ATOM 906 O O . ARG A 1 115 ? -2.138 6.230 -4.091 1.00 91.31 115 ARG A O 1
ATOM 913 N N . ILE A 1 116 ? -2.970 5.824 -6.142 1.00 94.38 116 ILE A N 1
ATOM 914 C CA . ILE A 1 116 ? -2.000 4.781 -6.480 1.00 94.38 116 ILE A CA 1
ATOM 915 C C . ILE A 1 116 ? -0.710 5.435 -6.974 1.00 94.38 116 ILE A C 1
ATOM 917 O O . ILE A 1 116 ? -0.731 6.394 -7.746 1.00 94.38 116 ILE A O 1
ATOM 921 N N . TRP A 1 117 ? 0.425 4.946 -6.487 1.00 94.56 117 TRP A N 1
ATOM 922 C CA . TRP A 1 117 ? 1.740 5.430 -6.893 1.00 94.56 117 TRP A CA 1
ATOM 923 C C . TRP A 1 117 ? 2.261 4.638 -8.092 1.00 94.56 117 TRP A C 1
ATOM 925 O O . TRP A 1 117 ? 2.059 3.432 -8.174 1.00 94.56 117 TRP A O 1
ATOM 935 N N . SER A 1 118 ? 2.982 5.307 -8.994 1.00 93.94 118 SER A N 1
ATOM 936 C CA . SER A 1 118 ? 3.740 4.628 -10.049 1.00 93.94 118 SER A CA 1
ATOM 937 C C . SER A 1 118 ? 4.961 3.903 -9.475 1.00 93.94 118 SER A C 1
ATOM 939 O O . SER A 1 118 ? 5.403 4.177 -8.351 1.00 93.94 118 SER A O 1
ATOM 941 N N . GLY A 1 119 ? 5.567 3.019 -10.269 1.00 92.50 119 GLY A N 1
ATOM 942 C CA . GLY A 1 119 ? 6.793 2.317 -9.896 1.00 92.50 119 GLY A CA 1
ATOM 943 C C . GLY A 1 119 ? 7.955 3.259 -9.553 1.00 92.50 119 GLY A C 1
ATOM 944 O O . GLY A 1 119 ? 8.731 2.995 -8.628 1.00 92.50 119 GLY A O 1
ATOM 945 N N . GLU A 1 120 ? 8.059 4.397 -10.244 1.00 92.12 120 GLU A N 1
ATOM 946 C CA . GLU A 1 120 ? 9.048 5.435 -9.943 1.00 92.12 120 GLU A CA 1
ATOM 947 C C . GLU A 1 120 ? 8.826 6.046 -8.552 1.00 92.12 120 GLU A C 1
ATOM 949 O O . GLU A 1 120 ? 9.769 6.125 -7.754 1.00 92.12 120 GLU A O 1
ATOM 954 N N . VAL A 1 121 ? 7.582 6.426 -8.241 1.00 92.38 121 VAL A N 1
ATOM 955 C CA . VAL A 1 121 ? 7.212 7.011 -6.944 1.00 92.38 121 VAL A CA 1
ATOM 956 C C . VAL A 1 121 ? 7.421 5.990 -5.828 1.00 92.38 121 VAL A C 1
ATOM 958 O O . VAL A 1 121 ? 8.066 6.307 -4.831 1.00 92.38 121 VAL A O 1
ATOM 961 N N . LEU A 1 122 ? 6.996 4.738 -6.016 1.00 91.94 122 LEU A N 1
ATOM 962 C CA . LEU A 1 122 ? 7.242 3.655 -5.060 1.00 91.94 122 LEU A CA 1
ATOM 963 C C . LEU A 1 122 ? 8.731 3.469 -4.768 1.00 91.94 122 LEU A C 1
ATOM 965 O O . LEU A 1 122 ? 9.138 3.389 -3.608 1.00 91.94 122 LEU A O 1
ATOM 969 N N . ASN A 1 123 ? 9.567 3.429 -5.807 1.00 90.69 123 ASN A N 1
ATOM 970 C CA . ASN A 1 123 ? 11.008 3.276 -5.638 1.00 90.69 123 ASN A CA 1
ATOM 971 C C . ASN A 1 123 ? 11.660 4.500 -4.964 1.00 90.69 123 ASN A C 1
ATOM 973 O O . ASN A 1 123 ? 12.674 4.359 -4.274 1.00 90.69 123 ASN A O 1
ATOM 977 N N . ARG A 1 124 ? 11.112 5.700 -5.177 1.00 90.62 124 ARG A N 1
ATOM 978 C CA . ARG A 1 124 ? 11.593 6.943 -4.564 1.00 90.62 124 ARG A CA 1
ATOM 979 C C . ARG A 1 124 ? 11.206 7.042 -3.087 1.00 90.62 124 ARG A C 1
ATOM 981 O O . ARG A 1 124 ? 12.064 7.381 -2.267 1.00 90.62 124 ARG A O 1
ATOM 988 N N . GLU A 1 125 ? 9.950 6.751 -2.767 1.00 90.06 125 GLU A N 1
ATOM 989 C CA . GLU A 1 125 ? 9.360 6.952 -1.442 1.00 90.06 125 GLU A CA 1
ATOM 990 C C . GLU A 1 125 ? 9.639 5.777 -0.495 1.00 90.06 125 GLU A C 1
ATOM 992 O O . GLU A 1 125 ? 10.020 5.980 0.661 1.00 90.06 125 GLU A O 1
ATOM 997 N N . ILE A 1 126 ? 9.554 4.537 -0.984 1.00 89.75 126 ILE A N 1
ATOM 998 C CA . ILE A 1 126 ? 9.800 3.333 -0.183 1.00 89.75 126 ILE A CA 1
ATOM 999 C C . ILE A 1 126 ? 11.275 2.928 -0.311 1.00 89.75 126 ILE A C 1
ATOM 1001 O O . ILE A 1 126 ? 11.655 2.034 -1.071 1.00 89.75 126 ILE A O 1
ATOM 1005 N N . LYS A 1 127 ? 12.156 3.574 0.457 1.00 84.69 127 LYS A N 1
ATOM 1006 C CA . LYS A 1 127 ? 13.607 3.288 0.438 1.00 84.69 127 LYS A CA 1
ATOM 1007 C C . LYS A 1 127 ? 13.981 2.046 1.262 1.00 84.69 127 LYS A C 1
ATOM 1009 O O . LYS A 1 127 ? 13.272 1.648 2.177 1.00 84.69 127 LYS A O 1
ATOM 1014 N N . GLY A 1 128 ? 15.104 1.402 0.932 1.00 82.94 128 GLY A N 1
ATOM 1015 C CA . GLY A 1 128 ? 15.685 0.314 1.740 1.00 82.94 128 GLY A CA 1
ATOM 1016 C C . GLY A 1 128 ? 14.769 -0.904 1.922 1.00 82.94 128 GLY A C 1
ATOM 1017 O O . GLY A 1 128 ? 14.231 -1.413 0.942 1.00 82.94 128 GLY A O 1
ATOM 1018 N N . HIS A 1 129 ? 14.586 -1.351 3.165 1.00 80.44 129 HIS A N 1
ATOM 1019 C CA . HIS A 1 129 ? 13.680 -2.448 3.543 1.00 80.44 129 HIS A CA 1
ATOM 1020 C C . HIS A 1 129 ? 12.322 -1.954 4.068 1.00 80.44 129 HIS A C 1
ATOM 1022 O O . HIS A 1 129 ? 11.602 -2.707 4.717 1.00 80.44 129 HIS A O 1
ATOM 1028 N N . SER A 1 130 ? 11.968 -0.690 3.811 1.00 86.38 130 SER A N 1
ATOM 1029 C CA . SER A 1 130 ? 10.667 -0.154 4.212 1.00 86.38 130 SER A CA 1
ATOM 1030 C C . SER A 1 130 ? 9.514 -0.884 3.526 1.00 86.38 130 SER A C 1
ATOM 1032 O O . SER A 1 130 ? 9.650 -1.365 2.396 1.00 86.38 130 SER A O 1
ATOM 1034 N N . VAL A 1 131 ? 8.386 -0.918 4.232 1.00 90.88 131 VAL A N 1
ATOM 1035 C CA . VAL A 1 131 ? 7.125 -1.540 3.822 1.00 90.88 131 VAL A CA 1
ATOM 1036 C C . VAL A 1 131 ? 6.256 -0.509 3.100 1.00 90.88 131 VAL A C 1
ATOM 1038 O O . VAL A 1 131 ? 6.187 0.647 3.523 1.00 90.88 131 VAL A O 1
ATOM 1041 N N . LEU A 1 132 ? 5.613 -0.931 2.014 1.00 94.12 132 LEU A N 1
ATOM 1042 C CA . LEU A 1 132 ? 4.527 -0.202 1.368 1.00 94.12 132 LEU A CA 1
ATOM 1043 C C . LEU A 1 132 ? 3.231 -0.457 2.141 1.00 94.12 132 LEU A C 1
ATOM 1045 O O . LEU A 1 132 ? 2.872 -1.609 2.363 1.00 94.12 132 LEU A O 1
ATOM 1049 N N . TYR A 1 133 ? 2.511 0.596 2.505 1.00 93.88 133 TYR A N 1
ATOM 1050 C CA . TYR A 1 133 ? 1.186 0.467 3.099 1.00 93.88 133 TYR A CA 1
ATOM 1051 C C . TYR A 1 133 ? 0.122 0.789 2.057 1.00 93.88 133 TYR A C 1
ATOM 1053 O O . TYR A 1 133 ? 0.286 1.697 1.244 1.00 93.88 133 TYR A O 1
ATOM 1061 N N . ILE A 1 134 ? -0.960 0.025 2.071 1.00 94.38 134 ILE A N 1
ATOM 1062 C CA . ILE A 1 134 ? -2.096 0.181 1.173 1.00 94.38 134 ILE A CA 1
ATOM 1063 C C . ILE A 1 134 ? -3.307 0.398 2.060 1.00 94.38 134 ILE A C 1
ATOM 1065 O O . ILE A 1 134 ? -3.738 -0.518 2.753 1.00 94.38 134 ILE A O 1
ATOM 1069 N N . TYR A 1 135 ? -3.830 1.614 2.074 1.00 93.00 135 TYR A N 1
ATOM 1070 C CA . TYR A 1 135 ? -5.052 1.920 2.803 1.00 93.00 135 TYR A CA 1
ATOM 1071 C C . TYR A 1 135 ? -6.250 1.609 1.910 1.00 93.00 135 TYR A C 1
ATOM 1073 O O . TYR A 1 135 ? -6.331 2.143 0.806 1.00 93.00 135 TYR A O 1
ATOM 1081 N N . CYS A 1 136 ? -7.145 0.739 2.366 1.00 90.94 136 CYS A N 1
ATOM 1082 C CA . CYS A 1 136 ? -8.351 0.338 1.653 1.00 90.94 136 CYS A CA 1
ATOM 1083 C C . CYS A 1 136 ? -9.584 0.855 2.400 1.00 90.94 136 CYS A C 1
ATOM 1085 O O . CYS A 1 136 ? -9.824 0.471 3.549 1.00 90.94 136 CYS A O 1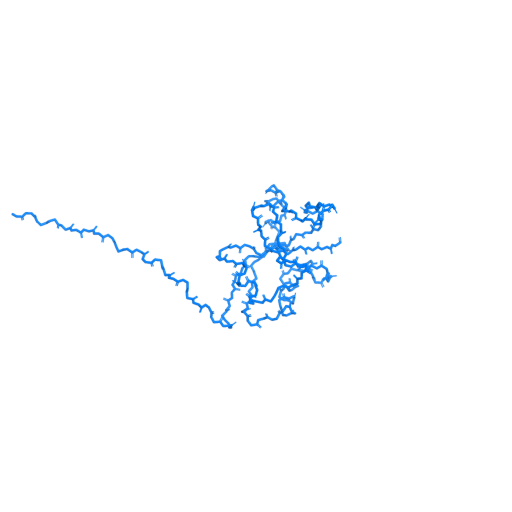
ATOM 1087 N N . GLU A 1 137 ? -10.356 1.705 1.730 1.00 84.19 137 GLU A N 1
ATOM 1088 C CA . GLU A 1 137 ? -11.645 2.218 2.195 1.00 84.19 137 GLU A CA 1
ATOM 1089 C C . GLU A 1 137 ? -12.722 1.249 1.686 1.00 84.19 137 GLU A C 1
ATOM 1091 O O . GLU A 1 137 ? -12.921 1.117 0.474 1.00 84.19 137 GLU A O 1
ATOM 1096 N N . VAL A 1 138 ? -13.317 0.479 2.602 1.00 69.38 138 VAL A N 1
ATOM 1097 C CA . VAL A 1 138 ? -14.278 -0.605 2.313 1.00 69.38 138 VAL A CA 1
ATOM 1098 C C . VAL A 1 138 ? -15.565 -0.357 3.068 1.00 69.38 138 VAL A C 1
ATOM 1100 O O . VAL A 1 138 ? -15.454 -0.074 4.280 1.00 69.38 138 VAL A O 1
#

Foldseek 3Di:
DDDDPPPDDDDPPPPDPDPADQFRKDKAKEFEDEPVQWDADPVVRWTWDGDPVCCVPPTVVDQLGIDIFIDGQNFDLVNVLVSNCVSHVVSVPAPAKFKFFDDPNITTDRVPDGGRDHSNVCPVPQPDHGYIYMYGYD

Sequence (138 aa):
MASISDDSPPDRKRKKPSRKGPNDIIKKMAVVLREGVVFKKKETNEVFMPTTITMSNDINPDPGLRQEISFTKSMTPEDIKEVLKNAFPILANTERFFCAKAVQKEKLDFCGEPRIWSGEVLNREIKGHSVLYIYCEV

Secondary structure (DSSP, 8-state):
-------PPP-----PPP---TT--EEEEEEEEEGGGSEEETTTTEEEPPPHHHIIIIISS-TTTEEEEEE-TT--HHHHHHHHHHH-HHHHT-S-EEEEEEETTTEEE-SSSS-PPPHHHHHHHS-TTPPEEEEE--

Radius of gyration: 19.59 Å; chains: 1; bounding box: 78×30×35 Å

Organism: NCBI:txid46732

pLDDT: mean 84.06, std 13.38, range [40.0, 95.75]